Protein 6ODD (pdb70)

Sequence (159 aa):
PPLTLEGIQDRVLYVLKLYDKIDPEKLSVNSHFMKDLGLDSLDQVEIIMAMEDEFGFEIPDIDAEKLMCPQEIVDYIADKKDVYESRAQVLSLYRAMLRESKRFSAYNYRTYAVRRIRDAFRENKNVKDPVEIQTLVNKAKRDLGVIRRQVHIGQLYST

Secondary structure (DSSP, 8-state):
----HHHHHHHHHHHHHT-TTS-GGG--TT--TTTTT---HHHHHHHHHHHHHHHTS---HHHHTT--SHHHHHHHHHHHTT---/-HHHHHHHHHHHHHHHTT-SSHHHHHHHHHHHHHHHHTTTT---HHHHHHHHHHHHHHHHHHHHHHHHHHHT--

B-factor: mean 66.63, std 23.91, range [40.57, 230.4]

Foldseek 3Di:
DDDALVNLLVLLVVLVVPVVQFDVVQADQFAFCPPGGPDDQVVLVVSVVSVCVSLVHDDDPVQSSVDGGNNSVSVVSCVVSVHDD/DVVLLVVLLVLQLVLLVLQPDPVSSVVSNVVSVCLSVVCVPPDPVVVVVVSSVVSVVVSVVSNVVSVVNVVVDD

Radius of gyration: 17.12 Å; Cα contacts (8 Å, |Δi|>4): 127; chains: 2; bounding box: 46×48×30 Å

Organism: Homo sapiens (NCBI:txid9606)

GO terms:
  GO:0044571 [2Fe-2S] cluster assembly (P, IDA)
  GO:0140978 mitochondrial large ribosomal subunit binding (F, IDA)
  GO:0005739 mitochondrion (C, EXP)
  GO:0005515 protein binding (F, IPI)
  GO:0005198 structural molecule activity (F, IDA)
  GO:0099128 mitochondrial [2Fe-2S] assembly complex (C, IDA)
  GO:1902775 mitochondrial large ribosomal subunit assembly (P, IDA)
  GO:0005739 mitochondrion (C, HTP)
  GO:0005743 mitochondrial inner membrane (C, TAS)
  GO:0005739 mitochondrion (C, IDA)
  GO:0005743 mitochondrial inner membrane (C, IDA)
  GO:0045271 respiratory chain complex I (C, IDA)
  GO:0009249 protein lipoylation (P, IMP)

Structure (mmCIF, N/CA/C/O backbone):
data_6ODD
#
_entry.id   6ODD
#
_cell.length_a   123.190
_cell.length_b   123.190
_cell.length_c   123.190
_cell.angle_alpha   90.000
_cell.angle_beta   90.000
_cell.angle_gamma   90.000
#
_symmetry.space_group_name_H-M   'I 21 3'
#
loop_
_entity.id
_entity.type
_entity.pdbx_description
1 polymer 'Acyl carrier protein, mitochondrial'
2 polymer 'LYR motif-containing protein 4'
3 non-polymer 'S-[2-({N-[(2R)-2-hydroxy-3,3-dimethyl-4-(phosphonooxy)butanoyl]-beta-alanyl}amino)ethyl] dodecanethioate'
4 non-polymer 'CALCIUM ION'
5 water water
#
loop_
_atom_site.group_PDB
_atom_site.id
_atom_site.type_symbol
_atom_site.label_atom_id
_atom_site.label_alt_id
_atom_site.label_comp_id
_atom_site.label_asym_id
_atom_site.label_entity_id
_atom_site.label_seq_id
_atom_site.pdbx_PDB_ins_code
_atom_site.Cartn_x
_atom_site.Cartn_y
_atom_site.Cartn_z
_atom_site.occupancy
_atom_site.B_iso_or_equiv
_atom_site.auth_seq_id
_atom_site.auth_comp_id
_atom_site.auth_asym_id
_atom_site.auth_atom_id
_atom_site.pdbx_PDB_model_num
ATOM 1 N N . PRO A 1 1 ? 19.717 79.609 21.765 1.00 85.02 5 PRO A N 1
ATOM 2 C CA . PRO A 1 1 ? 18.293 79.455 22.110 1.00 98.64 5 PRO A CA 1
ATOM 3 C C . PRO A 1 1 ? 17.971 78.071 22.661 1.00 93.77 5 PRO A C 1
ATOM 4 O O . PRO A 1 1 ? 18.444 77.084 22.102 1.00 70.93 5 PRO A O 1
ATOM 15 N N . PRO A 1 2 ? 17.180 78.000 23.735 1.00 78.55 6 PRO A N 1
ATOM 16 C CA . PRO A 1 2 ? 16.891 76.690 24.339 1.00 78.47 6 PRO A CA 1
ATOM 17 C C . PRO A 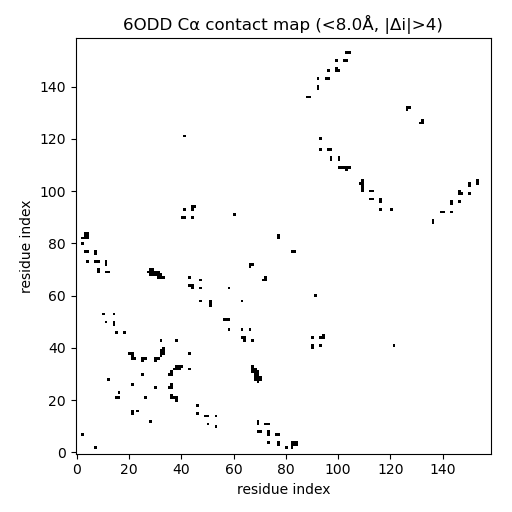1 2 ? 16.157 75.765 23.376 1.00 75.54 6 PRO A C 1
ATOM 18 O O . PRO A 1 2 ? 15.364 76.198 22.535 1.00 75.13 6 PRO A O 1
ATOM 29 N N . LEU A 1 3 ? 16.425 74.470 23.517 1.00 63.40 7 LEU A N 1
ATOM 30 C CA . LEU A 1 3 ? 15.874 73.484 22.602 1.00 63.15 7 LEU A CA 1
ATOM 31 C C . LEU A 1 3 ? 14.385 73.282 22.852 1.00 61.52 7 LEU A C 1
ATOM 32 O O . LEU A 1 3 ? 13.903 73.385 23.983 1.00 58.18 7 LEU A O 1
ATOM 48 N N . THR A 1 4 ? 13.661 73.001 21.770 1.00 63.64 8 THR A N 1
ATOM 49 C CA . THR A 1 4 ? 12.242 72.683 21.805 1.00 57.21 8 THR A CA 1
ATOM 50 C C . THR A 1 4 ? 12.010 71.408 21.005 1.00 67.96 8 THR A C 1
ATOM 51 O O . THR A 1 4 ? 12.862 70.982 20.218 1.00 63.17 8 THR A O 1
ATOM 62 N N . LEU A 1 5 ? 10.839 70.799 21.210 1.00 59.45 9 LEU A N 1
ATOM 63 C CA . LEU A 1 5 ? 10.516 69.584 20.469 1.00 63.77 9 LEU A CA 1
ATOM 64 C C . LEU A 1 5 ? 10.433 69.875 18.979 1.00 68.72 9 LEU A C 1
ATOM 65 O O . LEU A 1 5 ? 10.854 69.054 18.151 1.00 57.09 9 LEU A O 1
ATOM 81 N N . GLU A 1 6 ? 9.902 71.050 18.624 1.00 59.93 10 GLU A N 1
ATOM 82 C CA . GLU A 1 6 ? 9.803 71.448 17.225 1.00 83.18 10 GLU A CA 1
ATOM 83 C C . GLU A 1 6 ? 11.187 71.604 16.611 1.00 53.48 10 GLU A C 1
ATOM 84 O O . GLU A 1 6 ? 11.444 71.141 15.495 1.00 58.93 10 GLU A O 1
ATOM 96 N N . GLY A 1 7 ? 12.092 72.273 17.323 1.00 56.39 11 GLY A N 1
ATOM 97 C CA . GLY A 1 7 ? 13.443 72.431 16.810 1.00 54.75 11 GLY A CA 1
ATOM 98 C C . GLY A 1 7 ? 14.195 71.115 16.704 1.00 60.52 11 GLY A C 1
ATOM 99 O O . GLY A 1 7 ? 14.970 70.906 15.764 1.00 53.39 11 GLY A O 1
ATOM 103 N N . ILE A 1 8 ? 13.979 70.212 17.661 1.00 61.33 12 ILE A N 1
ATOM 104 C CA . ILE A 1 8 ? 14.652 68.918 17.625 1.00 51.89 12 ILE A CA 1
ATOM 105 C C . ILE A 1 8 ? 14.225 68.137 16.389 1.00 55.27 12 ILE A C 1
ATOM 106 O O . ILE A 1 8 ? 15.058 67.580 15.662 1.00 51.75 12 ILE A O 1
ATOM 122 N N . GLN A 1 9 ? 12.913 68.066 16.144 1.00 51.98 13 GLN A N 1
ATOM 123 C CA . GLN A 1 9 ? 12.415 67.292 15.013 1.00 62.86 13 GLN A CA 1
ATOM 124 C C . GLN A 1 9 ? 12.882 67.891 13.694 1.00 65.89 13 GLN A C 1
ATOM 125 O O . GLN A 1 9 ? 13.262 67.159 12.774 1.00 49.53 13 GLN A O 1
ATOM 139 N N . ASP A 1 10 ? 12.864 69.222 13.585 1.00 52.33 14 ASP A N 1
ATOM 140 C CA . ASP A 1 10 ? 13.315 69.872 12.361 1.00 62.40 14 ASP A CA 1
ATOM 141 C C . ASP A 1 10 ? 14.780 69.559 12.078 1.00 54.75 14 ASP A C 1
ATOM 142 O O . ASP A 1 10 ? 15.156 69.292 10.933 1.00 48.17 14 ASP A O 1
ATOM 151 N N . ARG A 1 11 ? 15.623 69.569 13.110 1.00 50.41 15 ARG A N 1
ATOM 152 C CA . ARG A 1 11 ? 17.047 69.324 12.919 1.00 55.32 15 ARG A CA 1
ATOM 153 C C . ARG A 1 11 ? 17.346 67.849 12.680 1.00 49.91 15 ARG A C 1
ATOM 154 O O . ARG A 1 11 ? 18.234 67.523 11.886 1.00 47.20 15 ARG A O 1
ATOM 175 N N . VAL A 1 12 ? 16.618 66.945 13.335 1.00 45.69 16 VAL A N 1
ATOM 176 C CA . VAL A 1 12 ? 16.775 65.521 13.045 1.00 44.58 16 VAL A CA 1
ATOM 177 C C . VAL A 1 12 ? 16.476 65.245 11.574 1.00 45.70 16 VAL A C 1
ATOM 178 O O . VAL A 1 12 ? 17.252 64.577 10.879 1.00 47.58 16 VAL A O 1
ATOM 191 N N . LEU A 1 13 ? 15.339 65.748 11.078 1.00 49.51 17 LEU A N 1
ATOM 192 C CA . LEU A 1 13 ? 14.970 65.508 9.684 1.00 55.39 17 LEU A CA 1
ATOM 193 C C . LEU A 1 13 ? 15.952 66.180 8.731 1.00 49.12 17 LEU A C 1
ATOM 194 O O . LEU A 1 13 ? 16.257 65.641 7.658 1.00 47.49 17 LEU A O 1
ATOM 210 N N . TYR A 1 14 ? 16.459 67.359 9.106 1.00 44.32 18 TYR A N 1
ATOM 211 C CA . TYR A 1 14 ? 17.461 68.039 8.290 1.00 51.03 18 TYR A CA 1
ATOM 212 C C . TYR A 1 14 ? 18.694 67.166 8.097 1.00 43.61 18 TYR A C 1
ATOM 213 O O . TYR A 1 14 ? 19.206 67.031 6.978 1.00 47.60 18 TYR A O 1
ATOM 231 N N . VAL A 1 15 ? 19.193 66.573 9.187 1.00 47.77 19 VAL A N 1
ATOM 232 C CA . VAL A 1 15 ? 20.358 65.695 9.106 1.00 51.94 19 VAL A CA 1
ATOM 233 C C . VAL A 1 15 ? 20.085 64.544 8.151 1.00 46.95 19 VAL A C 1
ATOM 234 O O . VAL A 1 15 ? 20.947 64.164 7.348 1.00 43.12 19 VAL A O 1
ATOM 247 N N . LEU A 1 16 ? 18.882 63.968 8.222 1.00 47.55 20 LEU A N 1
ATOM 248 C CA . LEU A 1 16 ? 18.532 62.858 7.341 1.00 44.28 20 LEU A CA 1
ATOM 249 C C . LEU A 1 16 ? 18.358 63.299 5.891 1.00 47.85 20 LEU A C 1
ATOM 250 O O . LEU A 1 16 ? 18.641 62.521 4.976 1.00 46.43 20 LEU A O 1
ATOM 266 N N . LYS A 1 17 ? 17.898 64.531 5.653 1.00 49.67 21 LYS A N 1
ATOM 267 C CA . LYS A 1 17 ? 17.791 65.019 4.283 1.00 50.93 21 LYS A CA 1
ATOM 268 C C . LYS A 1 17 ? 19.157 65.279 3.666 1.00 48.20 21 LYS A C 1
ATOM 269 O O . LYS A 1 17 ? 19.254 65.417 2.446 1.00 47.40 21 LYS A O 1
ATOM 288 N N . LEU A 1 18 ? 20.203 65.371 4.478 1.00 47.72 22 LEU A N 1
ATOM 289 C CA . LEU A 1 18 ? 21.569 65.465 3.984 1.00 55.69 22 LEU A CA 1
ATOM 290 C C . LEU A 1 18 ? 22.260 64.109 3.866 1.00 45.89 22 LEU A C 1
ATOM 291 O O . LEU A 1 18 ? 23.366 64.045 3.322 1.00 49.17 22 LEU A O 1
ATOM 307 N N . TYR A 1 19 ? 21.650 63.034 4.362 1.00 43.45 23 TYR A N 1
ATOM 308 C CA . TYR A 1 19 ? 22.190 61.690 4.176 1.00 50.87 23 TYR A CA 1
ATOM 309 C C . TYR A 1 19 ? 21.791 61.202 2.788 1.00 53.49 23 TYR A C 1
ATOM 310 O O . TYR A 1 19 ? 20.612 60.922 2.534 1.00 53.64 23 TYR A O 1
ATOM 328 N N . ASP A 1 20 ? 22.769 61.101 1.882 1.00 48.33 24 ASP A N 1
ATOM 329 C CA . ASP A 1 20 ? 22.451 60.975 0.464 1.00 54.77 24 ASP A CA 1
ATOM 330 C C . ASP A 1 20 ? 21.871 59.617 0.084 1.00 48.39 24 ASP A C 1
ATOM 331 O O . ASP A 1 20 ? 21.341 59.486 -1.021 1.00 53.96 24 ASP A O 1
ATOM 340 N N . LYS A 1 21 ? 21.913 58.625 0.966 1.00 47.01 25 LYS A N 1
ATOM 341 C CA . LYS A 1 21 ? 21.359 57.321 0.628 1.00 54.00 25 LYS A CA 1
ATOM 342 C C . LYS A 1 21 ? 19.843 57.240 0.793 1.00 53.03 25 LYS A C 1
ATOM 343 O O . LYS A 1 21 ? 19.239 56.266 0.329 1.00 52.95 25 LYS A O 1
ATOM 362 N N . ILE A 1 22 ? 19.214 58.217 1.432 1.00 54.94 26 ILE A N 1
ATOM 363 C CA . ILE A 1 22 ? 17.780 58.173 1.696 1.00 65.19 26 ILE A CA 1
ATOM 364 C C . ILE A 1 22 ? 17.033 58.776 0.514 1.00 64.32 26 ILE A C 1
ATOM 365 O O . ILE A 1 22 ? 17.393 59.853 0.025 1.00 53.52 26 ILE A O 1
ATOM 381 N N . ASP A 1 23 ? 15.996 58.079 0.053 1.00 58.21 27 ASP A N 1
ATOM 382 C CA . ASP A 1 23 ? 15.091 58.619 -0.962 1.00 65.73 27 ASP A CA 1
ATOM 383 C C . ASP A 1 23 ? 14.290 59.759 -0.352 1.00 64.71 27 ASP A C 1
ATOM 384 O O . ASP A 1 23 ? 13.508 59.524 0.583 1.00 57.94 27 ASP A O 1
ATOM 393 N N . PRO A 1 24 ? 14.438 60.994 -0.837 1.00 73.80 28 PRO A N 1
ATOM 394 C CA . PRO A 1 24 ? 13.752 62.116 -0.168 1.00 94.96 28 PRO A CA 1
ATOM 395 C C . PRO A 1 24 ? 12.252 61.936 -0.025 1.00 88.40 28 PRO A C 1
ATOM 396 O O . PRO A 1 24 ? 11.667 62.383 0.970 1.00 73.35 28 PRO A O 1
ATOM 407 N N . GLU A 1 25 ? 11.611 61.306 -0.999 1.00 80.24 29 GLU A N 1
ATOM 408 C CA . GLU A 1 25 ? 10.159 61.219 -1.005 1.00 75.28 29 GLU A CA 1
ATOM 409 C C . GLU A 1 25 ? 9.603 60.088 -0.149 1.00 76.30 29 GLU A C 1
ATOM 410 O O . GLU A 1 25 ? 8.387 59.987 -0.027 1.00 127.73 29 GLU A O 1
ATOM 422 N N . LYS A 1 26 ? 10.428 59.246 0.463 1.00 67.00 30 LYS A N 1
ATOM 423 C CA . LYS A 1 26 ? 9.913 58.283 1.424 1.00 67.23 30 LYS A CA 1
ATOM 424 C C . LYS A 1 26 ? 10.157 58.731 2.855 1.00 72.27 30 LYS A C 1
ATOM 425 O O . LYS A 1 26 ? 9.704 58.033 3.775 1.00 65.99 30 LYS A O 1
ATOM 444 N N . LEU A 1 27 ? 11.039 59.724 3.063 1.00 72.01 31 LEU A N 1
ATOM 445 C CA . LEU A 1 27 ? 11.390 60.128 4.418 1.00 60.45 31 LEU A CA 1
ATOM 446 C C . LEU A 1 27 ? 10.201 60.793 5.111 1.00 62.83 31 LEU A C 1
ATOM 447 O O . LEU A 1 27 ? 9.675 61.803 4.633 1.00 63.28 31 LEU A O 1
ATOM 463 N N . SER A 1 28 ? 9.811 60.247 6.263 1.00 61.36 32 SER A N 1
ATOM 464 C CA . SER A 1 28 ? 8.846 60.866 7.163 1.00 57.28 32 SER A CA 1
ATOM 465 C C . SER A 1 28 ? 9.346 60.654 8.587 1.00 60.95 32 SER A C 1
ATOM 466 O O . SER A 1 28 ? 10.314 59.924 8.824 1.00 59.48 32 SER A O 1
ATOM 474 N N . VAL A 1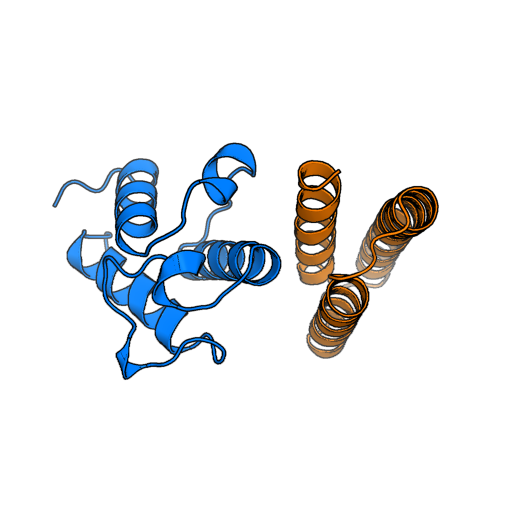 29 ? 8.678 61.299 9.546 1.00 75.32 33 VAL A N 1
ATOM 475 C CA . VAL A 1 29 ? 9.127 61.219 10.930 1.00 68.65 33 VAL A CA 1
ATOM 476 C C . VAL A 1 29 ? 9.007 59.803 11.479 1.00 59.78 33 VAL A C 1
ATOM 477 O O . VAL A 1 29 ? 9.679 59.466 12.463 1.00 60.05 33 VAL A O 1
ATOM 490 N N . ASN A 1 30 ? 8.186 58.951 10.861 1.00 67.78 34 ASN A N 1
ATOM 491 C CA . ASN A 1 30 ? 8.037 57.569 11.302 1.00 69.62 34 ASN A CA 1
ATOM 492 C C . ASN A 1 30 ? 8.593 56.567 10.295 1.00 64.72 34 ASN A C 1
ATOM 493 O O . ASN A 1 30 ? 8.229 55.388 10.337 1.00 62.03 34 ASN A O 1
ATOM 504 N N . SER A 1 31 ? 9.455 57.010 9.382 1.00 68.36 35 SER A N 1
ATOM 505 C CA . SER A 1 31 ? 10.071 56.102 8.420 1.00 58.66 35 SER A CA 1
ATOM 506 C C . SER A 1 31 ? 11.082 55.213 9.132 1.00 51.70 35 SER A C 1
ATOM 507 O O . SER A 1 31 ? 12.037 55.716 9.728 1.00 54.61 35 SER A O 1
ATOM 515 N N . HIS A 1 32 ? 10.876 53.897 9.076 1.00 51.56 36 HIS A N 1
ATOM 516 C CA . HIS A 1 32 ? 11.847 52.963 9.633 1.00 54.09 36 HIS A CA 1
ATOM 517 C C . HIS A 1 32 ? 13.068 52.884 8.724 1.00 57.64 36 HIS A C 1
ATOM 518 O O . HIS A 1 32 ? 12.941 52.670 7.517 1.00 53.32 36 HIS A O 1
ATOM 532 N N . PHE A 1 33 ? 14.258 53.047 9.307 1.00 53.14 37 PHE A N 1
ATOM 533 C CA . PHE A 1 33 ? 15.466 53.168 8.496 1.00 54.91 37 PHE A CA 1
ATOM 534 C C . PHE A 1 33 ? 15.660 51.948 7.600 1.00 55.09 37 PHE A C 1
ATOM 535 O O . PHE A 1 33 ? 16.114 52.071 6.457 1.00 51.15 37 PHE A O 1
ATOM 552 N N . MET A 1 34 ? 15.317 50.792 8.117 1.00 51.70 38 MET A N 1
ATOM 553 C CA . MET A 1 34 ? 15.498 49.533 7.376 1.00 62.48 38 MET A CA 1
ATOM 554 C C . MET A 1 34 ? 14.262 49.127 6.582 1.00 73.11 38 MET A C 1
ATOM 555 O O . MET A 1 34 ? 14.354 48.929 5.410 1.00 65.38 38 MET A O 1
ATOM 569 N N . LYS A 1 35 ? 13.135 49.027 7.241 1.00 61.33 39 LYS A N 1
ATOM 570 C CA . LYS A 1 35 ? 11.938 48.502 6.599 1.00 62.59 39 LYS A CA 1
ATOM 571 C C . LYS A 1 35 ? 11.368 49.476 5.575 1.00 64.30 39 LYS A C 1
ATOM 572 O O . LYS A 1 35 ? 10.756 49.048 4.587 1.00 91.50 39 LYS A O 1
ATOM 591 N N . ASP A 1 36 ? 11.562 50.776 5.779 1.00 64.14 40 ASP A N 1
ATOM 592 C CA . ASP A 1 36 ? 10.964 51.790 4.915 1.00 66.46 40 ASP A CA 1
ATOM 593 C C . ASP A 1 36 ? 11.962 52.502 4.017 1.00 59.71 40 ASP A C 1
ATOM 594 O O . ASP A 1 36 ? 11.632 52.826 2.876 1.00 60.63 40 ASP A O 1
ATOM 603 N N . LEU A 1 37 ? 13.175 52.763 4.492 1.00 54.88 41 LEU A N 1
ATOM 604 C CA . LEU A 1 37 ? 14.132 53.562 3.739 1.00 50.41 41 LEU A CA 1
ATOM 605 C C . LEU A 1 37 ? 15.238 52.739 3.090 1.00 56.42 41 LEU A C 1
ATOM 606 O O . LEU A 1 37 ? 16.126 53.316 2.452 1.00 53.97 41 LEU A O 1
ATOM 622 N N . GLY A 1 38 ? 15.224 51.420 3.248 1.00 53.67 42 GLY A N 1
ATOM 623 C CA . GLY A 1 38 ? 16.202 50.582 2.573 1.00 59.04 42 GLY A CA 1
ATOM 624 C C . GLY A 1 38 ? 17.635 50.785 3.015 1.00 59.71 42 GLY A C 1
ATOM 625 O O . GLY A 1 38 ? 18.560 50.561 2.225 1.00 50.90 42 GLY A O 1
ATOM 629 N N . LEU A 1 39 ? 17.847 51.202 4.255 1.00 51.45 43 LEU A N 1
ATOM 630 C CA . LEU A 1 39 ? 19.184 51.331 4.813 1.00 50.49 43 LEU A CA 1
ATOM 631 C C . LEU A 1 39 ? 19.555 50.039 5.528 1.00 49.77 43 LEU A C 1
ATOM 632 O O . LEU A 1 39 ? 18.718 49.160 5.727 1.00 55.40 43 LEU A O 1
ATOM 648 N N . ASP A 1 40 ? 20.829 49.908 5.890 1.00 52.39 44 ASP A N 1
ATOM 649 C CA . ASP A 1 40 ? 21.278 48.787 6.718 1.00 55.73 44 ASP A CA 1
ATOM 650 C C . ASP A 1 40 ? 21.905 49.330 8.002 1.00 52.65 44 ASP A C 1
ATOM 651 O O . ASP A 1 40 ? 21.874 50.534 8.268 1.00 46.73 44 ASP A O 1
ATOM 660 N N . SER A 1 41 ? 22.451 48.423 8.820 1.00 52.46 45 SER A N 1
ATOM 661 C CA . SER A 1 41 ? 22.911 48.788 10.155 1.00 61.81 45 SER A CA 1
ATOM 662 C C . SER A 1 41 ? 24.256 49.497 10.123 1.00 55.12 45 SER A C 1
ATOM 663 O O . SER A 1 41 ? 24.609 50.161 11.099 1.00 47.61 45 SER A O 1
ATOM 670 N N . LEU A 1 42 ? 25.020 49.369 9.034 1.00 46.45 46 LEU A N 1
ATOM 671 C CA . LEU A 1 42 ? 26.185 50.229 8.854 1.00 48.99 46 LEU A CA 1
ATOM 672 C C . LEU A 1 42 ? 25.748 51.673 8.629 1.00 46.65 46 LEU A C 1
ATOM 673 O O . LEU A 1 42 ? 26.298 52.603 9.229 1.00 44.05 46 LEU A O 1
ATOM 689 N N . ASP A 1 43 ? 24.746 51.880 7.773 1.00 46.03 47 ASP A N 1
ATOM 690 C CA . ASP A 1 43 ? 24.177 53.215 7.612 1.00 44.23 47 ASP A CA 1
ATOM 691 C C . ASP A 1 43 ? 23.667 53.760 8.943 1.00 47.63 47 ASP A C 1
ATOM 692 O O . ASP A 1 43 ? 23.900 54.927 9.277 1.00 44.12 47 ASP A O 1
ATOM 701 N N . GLN A 1 44 ? 22.958 52.930 9.713 1.00 46.18 48 GLN A N 1
ATOM 702 C CA . GLN A 1 44 ? 22.358 53.396 10.961 1.00 44.95 48 GLN A CA 1
ATOM 703 C C . GLN A 1 44 ? 23.418 53.896 11.938 1.00 50.50 48 GLN A C 1
ATOM 704 O O . GLN A 1 44 ? 23.216 54.909 12.618 1.00 46.66 48 GLN A O 1
ATOM 718 N N . VAL A 1 45 ? 24.555 53.204 12.032 1.00 45.21 49 VAL A N 1
ATOM 719 C CA . VAL A 1 45 ? 25.634 53.690 12.891 1.00 43.26 49 VAL A CA 1
ATOM 720 C C . VAL A 1 45 ? 26.034 55.102 12.475 1.00 44.14 49 VAL A C 1
ATOM 721 O O . VAL A 1 45 ? 26.167 56.004 13.310 1.00 41.84 49 VAL A O 1
ATOM 734 N N . GLU A 1 46 ? 26.188 55.322 11.168 1.00 43.39 50 GLU A N 1
ATOM 735 C CA . GLU A 1 46 ? 26.611 56.631 10.677 1.00 51.59 50 GLU A CA 1
ATOM 736 C C . GLU A 1 46 ? 25.555 57.695 10.946 1.00 50.30 50 GLU A C 1
ATOM 737 O O . GLU A 1 46 ? 25.886 58.845 11.262 1.00 46.66 50 GLU A O 1
ATOM 749 N N . ILE A 1 47 ? 24.277 57.337 10.810 1.00 43.07 51 ILE A N 1
ATOM 750 C CA . ILE A 1 47 ? 23.214 58.314 11.012 1.00 41.88 51 ILE A CA 1
ATOM 751 C C . ILE A 1 47 ? 23.216 58.821 12.449 1.00 43.52 51 ILE A C 1
ATOM 752 O O . ILE A 1 47 ? 23.082 60.026 12.692 1.00 47.20 51 ILE A O 1
ATOM 768 N N . ILE A 1 48 ? 23.344 57.915 13.424 1.00 42.61 52 ILE A N 1
ATOM 769 C CA . ILE A 1 48 ? 23.331 58.335 14.824 1.00 44.42 52 ILE A CA 1
ATOM 770 C C . ILE A 1 48 ? 24.577 59.158 15.149 1.00 44.46 52 ILE A C 1
ATOM 771 O O . ILE A 1 48 ? 24.510 60.112 15.931 1.00 42.91 52 ILE A O 1
ATOM 787 N N . MET A 1 49 ? 25.732 58.813 14.563 1.00 43.79 53 MET A N 1
ATOM 788 C CA . MET A 1 49 ? 26.918 59.653 14.733 1.00 45.69 53 MET A CA 1
ATOM 789 C C . MET A 1 49 ? 26.671 61.062 14.199 1.00 44.22 53 MET A C 1
ATOM 790 O O . MET A 1 49 ? 27.125 62.046 14.795 1.00 46.70 53 MET A O 1
ATOM 804 N N . ALA A 1 50 ? 25.946 61.181 13.082 1.00 44.47 54 ALA A N 1
ATOM 805 C CA . ALA A 1 50 ? 25.588 62.497 12.564 1.00 46.11 54 ALA A CA 1
ATOM 806 C C . ALA A 1 50 ? 24.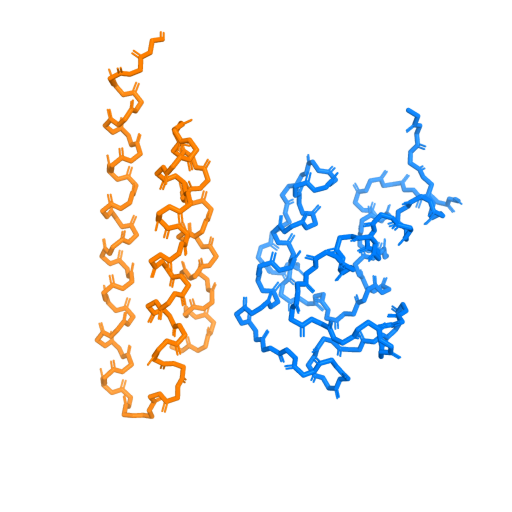662 63.246 13.514 1.00 51.88 54 ALA A C 1
ATOM 807 O O . ALA A 1 50 ? 24.758 64.473 13.617 1.00 49.06 54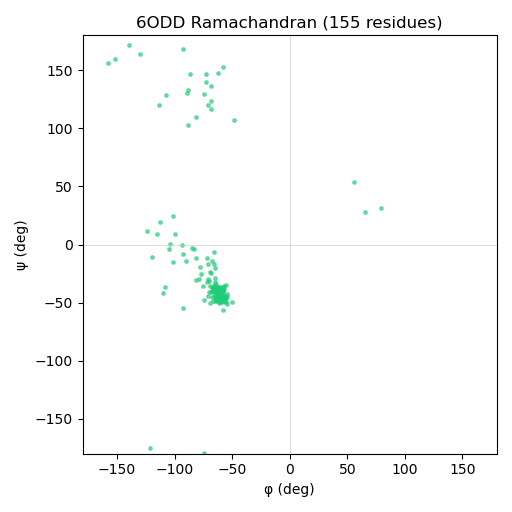 ALA A O 1
ATOM 814 N N . MET A 1 51 ? 23.766 62.540 14.210 1.00 47.26 55 MET A N 1
ATOM 815 C CA . MET A 1 51 ? 22.933 63.192 15.212 1.00 45.56 55 MET A CA 1
ATOM 816 C C . MET A 1 51 ? 23.770 63.685 16.382 1.00 52.53 55 MET A C 1
ATOM 817 O O . MET A 1 51 ? 23.488 64.750 16.939 1.00 45.48 55 MET A O 1
ATOM 831 N N . GLU A 1 52 ? 24.790 62.918 16.785 1.00 48.66 56 GLU A N 1
ATOM 832 C CA . GLU A 1 52 ? 25.687 63.380 17.839 1.00 52.74 56 GLU A CA 1
ATOM 833 C C . GLU A 1 52 ? 26.349 64.694 17.446 1.00 51.37 56 GLU A C 1
ATOM 834 O O . GLU A 1 52 ? 26.464 65.612 18.267 1.00 52.24 56 GLU A O 1
ATOM 846 N N . ASP A 1 53 ? 26.806 64.794 16.192 1.00 47.09 57 ASP A N 1
ATOM 847 C CA . ASP A 1 53 ? 27.426 66.027 15.716 1.00 56.61 57 ASP A CA 1
ATOM 848 C C . ASP A 1 53 ? 26.439 67.185 15.751 1.00 46.16 57 ASP A C 1
ATOM 849 O O . ASP A 1 53 ? 26.791 68.300 16.150 1.00 47.60 57 ASP A O 1
ATOM 858 N N . GLU A 1 54 ? 25.194 66.939 15.336 1.00 49.85 58 GLU A N 1
ATOM 859 C CA . GLU A 1 54 ? 24.223 68.023 15.243 1.00 49.90 58 GLU A CA 1
ATOM 860 C C . GLU A 1 54 ? 23.866 68.563 16.621 1.00 50.80 58 GLU A C 1
ATOM 861 O O . GLU A 1 54 ? 23.736 69.777 16.799 1.00 49.59 58 GLU A O 1
ATOM 873 N N . PHE A 1 55 ? 23.724 67.686 17.612 1.00 52.84 59 PHE A N 1
ATOM 874 C CA . PHE A 1 55 ? 23.224 68.088 18.921 1.00 58.20 59 PHE A CA 1
ATOM 875 C C . PHE A 1 55 ? 24.304 68.161 19.988 1.00 59.77 59 PHE A C 1
ATOM 876 O O . PHE A 1 55 ? 24.010 68.570 21.115 1.00 55.91 59 PHE A O 1
ATOM 893 N N . GLY A 1 56 ? 25.538 67.791 19.660 1.00 54.90 60 GLY A N 1
ATOM 894 C CA . GLY A 1 56 ? 26.661 68.088 20.523 1.00 60.06 60 GLY A CA 1
ATOM 895 C C . GLY A 1 56 ? 26.849 67.193 21.724 1.00 55.14 60 GLY A C 1
ATOM 896 O O . GLY A 1 56 ? 27.354 67.656 22.749 1.00 58.76 60 GLY A O 1
ATOM 900 N N . PHE A 1 57 ? 26.478 65.920 21.634 1.00 50.15 61 PHE A N 1
ATOM 901 C CA . PHE A 1 57 ? 26.740 64.996 22.730 1.00 59.43 61 PHE A CA 1
ATOM 902 C C . PHE A 1 57 ? 26.733 63.568 22.204 1.00 54.89 61 PHE A C 1
ATOM 903 O O . PHE A 1 57 ? 26.140 63.264 21.165 1.00 49.57 61 PHE A O 1
ATOM 920 N N . GLU A 1 58 ? 27.417 62.701 22.938 1.00 58.58 62 GLU A N 1
ATOM 921 C CA . GLU A 1 58 ? 27.599 61.310 22.554 1.00 81.95 62 GLU A CA 1
ATOM 922 C C . GLU A 1 58 ? 26.436 60.460 23.047 1.00 66.06 62 GLU A C 1
ATOM 923 O O . GLU A 1 58 ? 25.857 60.711 24.107 1.00 59.10 62 GLU A O 1
ATOM 935 N N . ILE A 1 59 ? 26.102 59.442 22.266 1.00 55.19 63 ILE A N 1
ATOM 936 C CA . ILE A 1 59 ? 25.011 58.523 22.572 1.00 56.95 63 ILE A CA 1
ATOM 937 C C . ILE A 1 59 ? 25.609 57.152 22.834 1.00 57.86 63 ILE A C 1
ATOM 938 O O . ILE A 1 59 ? 26.276 56.595 21.945 1.00 56.77 63 ILE A O 1
ATOM 954 N N . PRO A 1 60 ? 25.422 56.558 24.019 1.00 61.27 64 PRO A N 1
ATOM 955 C CA . PRO A 1 60 ? 26.017 55.243 24.288 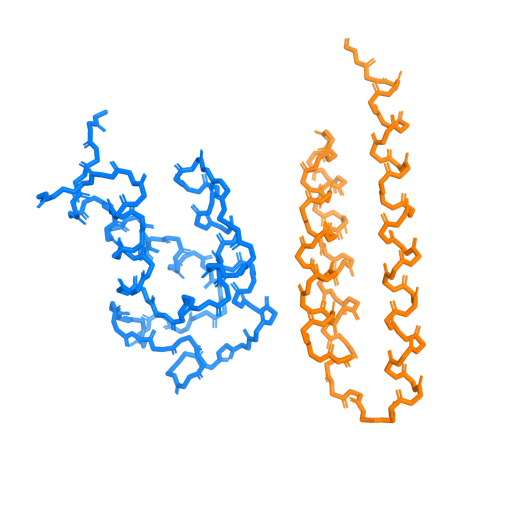1.00 68.09 64 PRO A CA 1
ATOM 956 C C . PRO A 1 60 ? 25.557 54.212 23.270 1.00 58.09 64 PRO A C 1
ATOM 957 O O . PRO A 1 60 ? 24.463 54.311 22.709 1.00 53.95 64 PRO A O 1
ATOM 968 N N . ASP A 1 61 ? 26.413 53.210 23.050 1.00 58.20 65 ASP A N 1
ATOM 969 C CA . ASP A 1 61 ? 26.141 52.188 22.044 1.00 77.75 65 ASP A CA 1
ATOM 970 C C . ASP A 1 61 ? 24.794 51.522 22.286 1.00 61.00 65 ASP A C 1
ATOM 971 O O . ASP A 1 61 ? 24.003 51.340 21.355 1.00 55.46 65 ASP A O 1
ATOM 980 N N . ILE A 1 62 ? 24.519 51.142 23.534 1.00 61.24 66 ILE A N 1
ATOM 981 C CA . ILE A 1 62 ? 23.285 50.425 23.837 1.00 68.30 66 ILE A CA 1
ATOM 982 C C . ILE A 1 62 ? 22.076 51.271 23.469 1.00 60.28 66 ILE A C 1
ATOM 983 O O . ILE A 1 62 ? 21.068 50.747 22.985 1.00 57.55 66 ILE A O 1
ATOM 999 N N . ASP A 1 63 ? 22.158 52.591 23.670 1.00 54.00 67 ASP A N 1
ATOM 1000 C CA . ASP A 1 63 ? 21.057 53.471 23.281 1.00 59.24 67 ASP A CA 1
ATOM 1001 C C . ASP A 1 63 ? 21.006 53.657 21.766 1.00 57.02 67 ASP A C 1
ATOM 1002 O O . ASP A 1 63 ? 19.936 53.562 21.149 1.00 51.63 67 ASP A O 1
ATOM 1011 N N . ALA A 1 64 ? 22.156 53.942 21.151 1.00 52.42 68 ALA A N 1
ATOM 1012 C CA . ALA A 1 64 ? 22.188 54.281 19.731 1.00 51.86 68 ALA A CA 1
ATOM 1013 C C . ALA A 1 64 ? 21.622 53.160 18.867 1.00 48.69 68 ALA A C 1
ATOM 1014 O O . ALA A 1 64 ? 20.945 53.421 17.868 1.00 51.16 68 ALA A O 1
ATOM 1021 N N . GLU A 1 65 ? 21.909 51.908 19.215 1.00 53.45 69 GLU A N 1
ATOM 1022 C CA . GLU A 1 65 ? 21.496 50.785 18.384 1.00 61.44 69 GLU A CA 1
ATOM 1023 C C . GLU A 1 65 ? 19.985 50.595 18.342 1.00 54.26 69 GLU A C 1
ATOM 1024 O O . GLU A 1 65 ? 19.498 49.878 17.460 1.00 65.05 69 GLU A O 1
ATOM 1036 N N . LYS A 1 66 ? 19.235 51.232 19.240 1.00 57.26 70 LYS A N 1
ATOM 1037 C CA . LYS A 1 66 ? 17.785 51.076 19.268 1.00 57.31 70 LYS A CA 1
ATOM 1038 C C . LYS A 1 66 ? 17.039 52.092 18.406 1.00 52.99 70 LYS A C 1
ATOM 1039 O O . LYS A 1 66 ? 15.846 51.895 18.125 1.00 57.68 70 LYS A O 1
ATOM 1058 N N . LEU A 1 67 ? 17.705 53.157 17.965 1.00 48.56 71 LEU A N 1
ATOM 1059 C CA . LEU A 1 67 ? 17.027 54.276 17.302 1.00 48.72 71 LEU A CA 1
ATOM 1060 C C . LEU A 1 67 ? 16.941 53.998 15.805 1.00 50.38 71 LEU A C 1
ATOM 1061 O O . LEU A 1 67 ? 17.919 54.157 15.075 1.00 53.75 71 LEU A O 1
ATOM 1077 N N . MET A 1 68 ? 15.760 53.600 15.336 1.00 50.93 72 MET A N 1
ATOM 1078 C CA . MET A 1 68 ? 15.594 53.139 13.962 1.00 55.13 72 MET A CA 1
ATOM 1079 C C . MET A 1 68 ? 14.524 53.906 13.189 1.00 53.94 72 MET A C 1
ATOM 1080 O O . MET A 1 68 ? 14.149 53.488 12.087 1.00 55.53 72 MET A O 1
ATOM 1094 N N . CYS A 1 69 ? 14.037 55.019 13.717 1.00 47.47 73 CYS A N 1
ATOM 1095 C CA . CYS A 1 69 ? 13.208 55.928 12.941 1.00 48.91 73 CYS A CA 1
ATOM 1096 C C . CYS A 1 69 ? 13.402 57.324 13.505 1.00 49.16 73 CYS A C 1
ATOM 1097 O O . CYS A 1 69 ? 13.883 57.480 14.632 1.00 50.99 73 CYS A O 1
ATOM 1105 N N . PRO A 1 70 ? 13.082 58.362 12.726 1.00 51.06 74 PRO A N 1
ATOM 1106 C CA . PRO A 1 70 ? 13.307 59.734 13.223 1.00 57.40 74 PRO A CA 1
ATOM 1107 C C . PRO A 1 70 ? 12.583 60.051 14.524 1.00 52.79 74 PRO A C 1
ATOM 1108 O O . PRO A 1 70 ? 13.149 60.736 15.386 1.00 53.00 74 PRO A O 1
ATOM 1119 N N . GLN A 1 71 ? 11.339 59.589 14.689 1.00 51.98 75 GLN A N 1
ATOM 1120 C CA . GLN A 1 71 ? 10.592 59.903 15.905 1.00 56.12 75 GLN A CA 1
ATOM 1121 C C . GLN A 1 71 ? 11.287 59.347 17.144 1.00 53.77 75 GLN A C 1
ATOM 1122 O O . GLN A 1 71 ? 11.299 59.993 18.199 1.00 53.74 75 GLN A O 1
ATOM 1136 N N . GLU A 1 72 ? 11.854 58.141 17.041 1.00 51.68 76 GLU A N 1
ATOM 1137 C CA . GLU A 1 72 ? 12.594 57.575 18.165 1.00 48.33 76 GLU A CA 1
ATOM 1138 C C . GLU A 1 72 ? 13.807 58.429 18.504 1.00 55.84 76 GLU A C 1
ATOM 1139 O O . GLU A 1 72 ? 14.135 58.615 19.680 1.00 49.07 76 GLU A O 1
ATOM 1151 N N . ILE A 1 73 ? 14.484 58.962 17.485 1.00 49.22 77 ILE A N 1
ATOM 1152 C CA . ILE A 1 73 ? 15.610 59.859 17.724 1.00 46.75 77 ILE A CA 1
ATOM 1153 C C . ILE A 1 73 ? 15.131 61.124 18.424 1.00 46.88 77 ILE A C 1
ATOM 1154 O O . ILE A 1 73 ? 15.713 61.563 19.422 1.00 52.26 77 ILE A O 1
ATOM 1170 N N . VAL A 1 74 ? 14.052 61.722 17.913 1.00 50.82 78 VAL A N 1
ATOM 1171 C CA . VAL A 1 74 ? 13.514 62.940 18.516 1.00 58.37 78 VAL A CA 1
ATOM 1172 C C . VAL A 1 74 ? 13.185 62.703 19.985 1.00 54.29 78 VAL A C 1
ATOM 1173 O O . VAL A 1 74 ? 13.570 63.491 20.857 1.00 50.70 78 VAL A O 1
ATOM 1186 N N . ASP A 1 75 ? 12.453 61.622 20.278 1.00 59.62 79 ASP A N 1
ATOM 1187 C CA . ASP A 1 75 ? 12.088 61.316 21.659 1.00 59.99 79 ASP A CA 1
ATOM 1188 C C . ASP A 1 75 ? 13.323 61.174 22.542 1.00 50.35 79 ASP A C 1
ATOM 1189 O O . ASP A 1 75 ? 13.330 61.621 23.698 1.00 52.90 79 ASP A O 1
ATOM 1198 N N . TYR A 1 76 ? 14.377 60.552 22.014 1.00 48.04 80 TYR A N 1
ATOM 1199 C CA . TYR A 1 76 ? 15.587 60.329 22.794 1.00 51.05 80 TYR A CA 1
ATOM 1200 C C . TYR A 1 76 ? 16.312 61.638 23.077 1.00 54.97 80 TYR A C 1
ATOM 1201 O O . TYR A 1 76 ? 16.676 61.920 24.225 1.00 57.23 80 TYR A O 1
ATOM 1219 N N . ILE A 1 77 ? 16.540 62.447 22.042 1.00 51.08 81 ILE A N 1
ATOM 1220 C CA . ILE A 1 77 ? 17.178 63.747 22.234 1.00 49.71 81 ILE A CA 1
ATOM 1221 C C . ILE A 1 77 ? 16.398 64.569 23.253 1.00 48.80 81 ILE A C 1
ATOM 1222 O O . ILE A 1 77 ? 16.971 65.152 24.183 1.00 48.07 81 ILE A O 1
ATOM 1238 N N . ALA A 1 78 ? 15.079 64.660 23.072 1.00 53.97 82 ALA A N 1
ATOM 1239 C CA . ALA A 1 78 ? 14.259 65.436 23.997 1.00 61.32 82 ALA A CA 1
ATOM 1240 C C . ALA A 1 78 ? 14.428 64.938 25.425 1.00 60.51 82 ALA A C 1
ATOM 1241 O O . ALA A 1 78 ? 14.560 65.738 26.361 1.00 54.68 82 ALA A O 1
ATOM 1248 N N . ASP A 1 79 ? 14.423 63.619 25.615 1.00 51.64 83 ASP A N 1
ATOM 1249 C CA . ASP A 1 79 ? 14.658 63.060 26.939 1.00 49.24 83 ASP A CA 1
ATOM 1250 C C . ASP A 1 79 ? 16.014 63.509 27.475 1.00 62.27 83 ASP A C 1
ATOM 1251 O O . ASP A 1 79 ? 16.103 64.135 28.534 1.00 52.37 83 ASP A O 1
ATOM 1260 N N . LYS A 1 80 ? 17.084 63.235 26.727 1.00 51.18 84 LYS A N 1
ATOM 1261 C CA . LYS A 1 80 ? 18.429 63.443 27.254 1.00 57.88 84 LYS A CA 1
ATOM 1262 C C . LYS A 1 80 ? 18.765 64.914 27.461 1.00 59.00 84 LYS A C 1
ATOM 1263 O O . LYS A 1 80 ? 19.625 65.228 28.291 1.00 57.61 84 LYS A O 1
ATOM 1282 N N . LYS A 1 81 ? 18.112 65.822 26.739 1.00 55.90 85 LYS A N 1
ATOM 1283 C CA . LYS A 1 81 ? 18.284 67.250 26.966 1.00 73.02 85 LYS A CA 1
ATOM 1284 C C . LYS A 1 81 ? 17.150 67.842 27.797 1.00 63.42 85 LYS A C 1
ATOM 1285 O O . LYS A 1 81 ? 17.074 69.068 27.944 1.00 56.66 85 LYS A O 1
ATOM 1304 N N . ASP A 1 82 ? 16.275 66.997 28.351 1.00 57.95 86 ASP A N 1
ATOM 1305 C CA . ASP A 1 82 ? 15.227 67.433 29.278 1.00 56.89 86 ASP A CA 1
ATOM 1306 C C . ASP A 1 82 ? 14.343 68.515 28.658 1.00 70.50 86 ASP A C 1
ATOM 1307 O O . ASP A 1 82 ? 14.136 69.591 29.227 1.00 60.15 86 ASP A O 1
ATOM 1316 N N . VAL A 1 83 ? 13.804 68.206 27.483 1.00 64.39 87 VAL A N 1
ATOM 1317 C CA . VAL A 1 83 ? 12.926 69.100 26.740 1.00 68.65 87 VAL A CA 1
ATOM 1318 C C . VAL A 1 83 ? 11.511 68.550 26.836 1.00 65.50 87 VAL A C 1
ATOM 1319 O O . VAL A 1 83 ? 11.274 67.373 26.533 1.00 60.34 87 VAL A O 1
ATOM 1332 N N . TYR A 1 84 ? 10.570 69.404 27.235 1.00 63.00 88 TYR A N 1
ATOM 1333 C CA . TYR A 1 84 ? 9.203 68.972 27.480 1.00 88.94 88 TYR A CA 1
ATOM 1334 C C . TYR A 1 84 ? 8.160 69.661 26.613 1.00 92.19 88 TYR A C 1
ATOM 1335 O O . TYR A 1 84 ? 7.008 69.213 26.601 1.00 83.18 88 TYR A O 1
ATOM 1353 N N . GLU A 1 85 ? 8.519 70.717 25.892 1.00 99.98 89 GLU A N 1
ATOM 1354 C CA . GLU A 1 85 ? 7.585 71.375 24.989 1.00 100.80 89 GLU A CA 1
ATOM 1355 C C . GLU A 1 85 ? 8.292 71.819 23.708 1.00 74.06 89 GLU A C 1
ATOM 1356 O O . GLU A 1 85 ? 7.648 72.070 22.688 1.00 79.88 89 GLU A O 1
ATOM 1369 N N . SER B 2 1 ? 30.452 38.103 15.347 1.00 79.00 18 SER B N 1
ATOM 1370 C CA . SER B 2 1 ? 29.010 38.258 15.430 1.00 73.94 18 SER B CA 1
ATOM 1371 C C . SER B 2 1 ? 28.614 39.685 15.040 1.00 71.53 18 SER B C 1
ATOM 1372 O O . SER B 2 1 ? 29.433 40.616 15.074 1.00 69.03 18 SER B O 1
ATOM 1379 N N . ARG B 2 2 ? 27.340 39.840 14.676 1.00 71.77 19 ARG B N 1
ATOM 1380 C CA . ARG B 2 2 ? 26.823 41.134 14.248 1.00 69.27 19 ARG B CA 1
ATOM 1381 C C . ARG B 2 2 ? 27.179 42.233 15.241 1.00 67.77 19 ARG B C 1
ATOM 1382 O O . ARG B 2 2 ? 27.680 43.293 14.855 1.00 62.54 19 ARG B O 1
ATOM 1403 N N . ALA B 2 3 ? 26.928 41.997 16.529 1.00 65.21 20 ALA B N 1
ATOM 1404 C CA . ALA B 2 3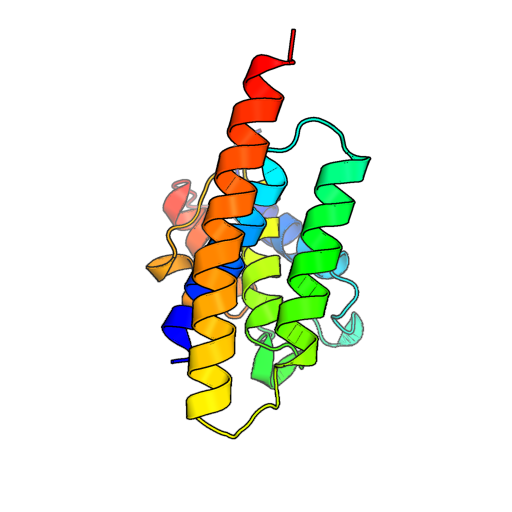 ? 27.169 43.037 17.525 1.00 63.99 20 ALA B CA 1
ATOM 1405 C C . ALA B 2 3 ? 28.634 43.454 17.551 1.00 70.78 20 ALA B C 1
ATOM 1406 O O . ALA B 2 3 ? 28.948 44.647 17.638 1.00 65.36 20 ALA B O 1
ATOM 1413 N N . GLN B 2 4 ? 29.547 42.486 17.463 1.00 63.94 21 GLN B N 1
ATOM 1414 C CA . GLN B 2 4 ? 30.968 42.810 17.501 1.00 70.81 21 GLN B CA 1
ATOM 1415 C C . GLN B 2 4 ? 31.369 43.662 16.305 1.00 56.04 21 GLN B C 1
ATOM 1416 O O . GLN B 2 4 ? 32.119 44.634 16.451 1.00 56.69 21 GLN B O 1
ATOM 1430 N N . VAL B 2 5 ? 30.888 43.309 15.111 1.00 54.10 22 VAL B N 1
ATOM 1431 C CA . VAL B 2 5 ? 31.234 44.069 13.911 1.00 49.41 22 VAL B CA 1
ATOM 1432 C C . VAL B 2 5 ? 30.765 45.515 14.043 1.00 48.78 22 VAL B C 1
ATOM 1433 O O . VAL B 2 5 ? 31.501 46.458 13.722 1.00 44.31 22 VAL B O 1
ATOM 1446 N N . LEU B 2 6 ? 29.532 45.714 14.511 1.00 50.30 23 LEU B N 1
ATOM 1447 C CA . LEU B 2 6 ? 28.982 47.066 14.560 1.00 48.53 23 LEU B CA 1
ATOM 1448 C C . LEU B 2 6 ? 29.636 47.899 15.655 1.00 52.99 23 LEU B C 1
ATOM 1449 O O . LEU B 2 6 ? 29.769 49.121 15.506 1.00 47.16 23 LEU B O 1
ATOM 1465 N N . SER B 2 7 ? 30.036 47.262 16.759 1.00 59.01 24 SER B N 1
ATOM 1466 C CA . SER B 2 7 ? 30.769 47.969 17.804 1.00 63.17 24 SER B CA 1
ATOM 1467 C C . SER B 2 7 ? 32.116 48.460 17.286 1.00 54.36 24 SER B C 1
ATOM 1468 O O . SER B 2 7 ? 32.503 49.610 17.529 1.00 50.95 24 SER B O 1
ATOM 1476 N N . LEU B 2 8 ? 32.839 47.600 16.563 1.00 50.49 25 LEU B N 1
ATOM 1477 C CA . LEU B 2 8 ? 34.126 47.986 15.998 1.00 54.52 25 LEU B CA 1
ATOM 1478 C C . LEU B 2 8 ? 33.965 49.036 14.909 1.00 48.21 25 LEU B C 1
ATOM 1479 O O . LEU B 2 8 ? 34.766 49.973 14.829 1.00 47.29 25 LEU B O 1
ATOM 1495 N N . TYR B 2 9 ? 32.935 48.902 14.066 1.00 48.25 26 TYR B N 1
ATOM 1496 C CA . TYR B 2 9 ? 32.655 49.918 13.053 1.00 46.34 26 TYR B CA 1
ATOM 1497 C C . TYR B 2 9 ? 32.505 51.296 13.686 1.00 48.36 26 TYR B C 1
ATOM 1498 O O . TYR B 2 9 ? 33.139 52.267 13.257 1.00 42.56 26 TYR B O 1
ATOM 1516 N N . ARG B 2 10 ? 31.657 51.395 14.712 1.00 50.87 27 ARG B N 1
ATOM 1517 C CA . ARG B 2 10 ? 31.449 52.668 15.390 1.00 43.20 27 ARG B CA 1
ATOM 1518 C C . ARG B 2 10 ? 32.728 53.165 16.055 1.00 43.78 27 ARG B C 1
ATOM 1519 O O . ARG B 2 10 ? 33.045 54.357 15.986 1.00 43.24 27 ARG B O 1
ATOM 1540 N N . ALA B 2 11 ? 33.464 52.270 16.722 1.00 44.43 28 ALA B N 1
ATOM 1541 C CA . ALA B 2 11 ? 34.679 52.685 17.418 1.00 46.16 28 ALA B CA 1
ATOM 1542 C C . ALA B 2 11 ? 35.704 53.238 16.436 1.00 49.38 28 ALA B C 1
ATOM 1543 O O . ALA B 2 11 ? 36.367 54.241 16.716 1.00 47.13 28 ALA B O 1
ATOM 1550 N N . MET B 2 12 ? 35.840 52.607 15.270 1.00 45.20 29 MET B N 1
ATOM 1551 C CA . MET B 2 12 ? 36.824 53.072 14.298 1.00 43.44 29 MET B CA 1
ATOM 1552 C C . MET B 2 12 ? 36.434 54.420 13.721 1.00 46.45 29 MET B C 1
ATOM 1553 O O . MET B 2 12 ? 37.289 55.296 13.540 1.00 47.25 29 MET B O 1
ATOM 1567 N N . LEU B 2 13 ? 35.147 54.607 13.426 1.00 45.29 30 LEU B N 1
ATOM 1568 C CA . LEU B 2 13 ? 34.699 55.903 12.944 1.00 40.57 30 LEU B CA 1
ATOM 1569 C C . LEU B 2 13 ? 34.878 56.978 14.004 1.00 42.21 30 LEU B C 1
ATOM 1570 O O . LEU B 2 13 ? 35.158 58.133 13.668 1.00 50.01 30 LEU B O 1
ATOM 1586 N N . ARG B 2 14 ? 34.709 56.628 15.280 1.00 44.61 31 ARG B N 1
ATOM 1587 C CA . ARG B 2 14 ? 34.916 57.602 16.348 1.00 47.40 31 ARG B CA 1
ATOM 1588 C C . ARG B 2 14 ? 36.366 58.059 16.391 1.00 43.67 31 ARG B C 1
ATOM 1589 O O . ARG B 2 14 ? 36.655 59.257 16.506 1.00 49.13 31 ARG B O 1
ATOM 1610 N N . GLU B 2 15 ? 37.298 57.105 16.317 1.00 44.14 32 GLU B N 1
ATOM 1611 C CA . GLU B 2 15 ? 38.716 57.449 16.351 1.00 51.84 32 GLU B CA 1
ATOM 1612 C C . GLU B 2 15 ? 39.111 58.274 15.136 1.00 47.50 32 GLU B C 1
ATOM 1613 O O . GLU B 2 15 ? 39.943 59.185 15.242 1.00 52.80 32 GLU B O 1
ATOM 1625 N N . SER B 2 16 ? 38.524 57.969 13.974 1.00 49.31 33 SER B N 1
ATOM 1626 C CA . SER B 2 16 ? 38.814 58.716 12.754 1.00 58.30 33 SER B CA 1
ATOM 1627 C C . SER B 2 16 ? 38.536 60.202 12.933 1.00 56.54 33 SER B C 1
ATOM 1628 O O . SER B 2 16 ? 39.236 61.048 12.364 1.00 55.18 33 SER B O 1
ATOM 1636 N N . LYS B 2 17 ? 37.505 60.541 13.706 1.00 49.99 34 LYS B N 1
ATOM 1637 C CA . LYS B 2 17 ? 37.153 61.940 13.891 1.00 51.27 34 LYS B CA 1
ATOM 1638 C C . LYS B 2 17 ? 38.227 62.709 14.642 1.00 54.60 34 LYS B C 1
ATOM 1639 O O . LYS B 2 17 ? 38.225 63.944 14.602 1.00 59.17 34 LYS B O 1
ATOM 1658 N N . ARG B 2 18 ? 39.139 62.014 15.316 1.00 55.20 35 ARG B N 1
ATOM 1659 C CA . ARG B 2 18 ? 40.135 62.663 16.155 1.00 55.26 35 ARG B CA 1
ATOM 1660 C C . ARG B 2 18 ? 41.372 63.116 15.387 1.00 58.86 35 ARG B C 1
ATOM 1661 O O . ARG B 2 18 ? 42.263 63.722 15.991 1.00 66.37 35 ARG B O 1
ATOM 1682 N N . PHE B 2 19 ? 41.461 62.837 14.088 1.00 61.10 36 PHE B N 1
ATOM 1683 C CA . PHE B 2 19 ? 42.566 63.364 13.297 1.00 59.18 36 PHE B CA 1
ATOM 1684 C C . PHE B 2 19 ? 42.365 64.856 13.073 1.00 61.69 36 PHE B C 1
ATOM 1685 O O . PHE B 2 19 ? 41.247 65.322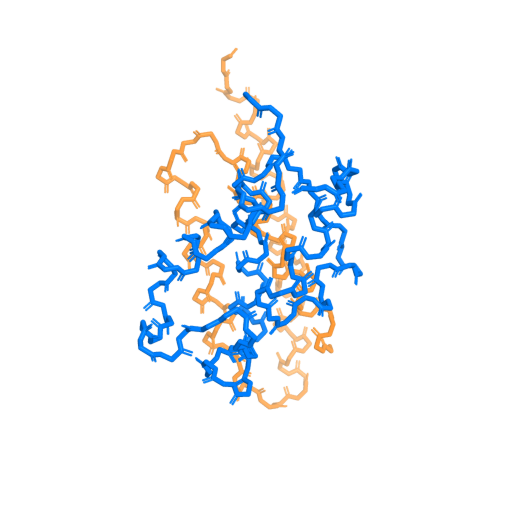 12.838 1.00 61.20 36 PHE B O 1
ATOM 1702 N N . SER B 2 20 ? 43.458 65.610 13.156 1.00 68.76 37 SER B N 1
ATOM 1703 C CA . SER B 2 20 ? 43.360 67.063 13.104 1.00 71.21 37 SER B CA 1
ATOM 1704 C C . SER B 2 20 ? 43.174 67.613 11.695 1.00 77.61 37 SER B C 1
ATOM 1705 O O . SER B 2 20 ? 42.507 68.642 11.533 1.00 75.36 37 SER B O 1
ATOM 1713 N N . ALA B 2 21 ? 43.689 66.928 10.674 1.00 74.76 38 ALA B N 1
ATOM 1714 C CA . ALA B 2 21 ? 43.606 67.399 9.297 1.00 67.85 38 ALA B CA 1
ATOM 1715 C C . ALA B 2 21 ? 42.325 66.884 8.657 1.00 62.03 38 ALA B C 1
ATOM 1716 O O . ALA B 2 21 ? 42.012 65.690 8.748 1.00 59.80 38 ALA B O 1
ATOM 1723 N N . TYR B 2 22 ? 41.579 67.793 8.028 1.00 64.58 39 TYR B N 1
ATOM 1724 C CA . TYR B 2 22 ? 40.331 67.409 7.378 1.00 69.13 39 TYR B CA 1
ATOM 1725 C C . TYR B 2 22 ? 40.552 66.284 6.377 1.00 62.93 39 TYR B C 1
ATOM 1726 O O . TYR B 2 22 ? 39.791 65.310 6.344 1.00 56.46 39 TYR B O 1
ATOM 1744 N N . ASN B 2 23 ? 41.592 66.403 5.546 1.00 70.93 40 ASN B N 1
ATOM 1745 C CA . ASN B 2 23 ? 41.822 65.416 4.496 1.00 62.50 40 ASN B CA 1
ATOM 1746 C C . ASN B 2 23 ? 42.049 64.024 5.080 1.00 68.47 40 ASN B C 1
ATOM 1747 O O . ASN B 2 23 ? 41.618 63.019 4.503 1.00 66.06 40 ASN B O 1
ATOM 1758 N N . TYR B 2 24 ? 42.719 63.939 6.228 1.00 70.70 41 TYR B N 1
ATOM 1759 C CA . TYR B 2 24 ? 43.008 62.624 6.778 1.00 58.70 41 TYR B CA 1
ATOM 1760 C C . TYR B 2 24 ? 41.818 62.044 7.530 1.00 52.50 41 TYR B C 1
ATOM 1761 O O . TYR B 2 24 ? 41.658 60.818 7.560 1.00 56.78 41 TYR B O 1
ATOM 1779 N N . ARG B 2 25 ? 40.979 62.891 8.139 1.00 56.45 42 ARG B N 1
ATOM 1780 C CA . ARG B 2 25 ? 39.714 62.404 8.684 1.00 61.60 42 ARG B CA 1
ATOM 1781 C C . ARG B 2 25 ? 38.878 61.753 7.589 1.00 54.65 42 ARG B C 1
ATOM 1782 O O . ARG B 2 25 ? 38.370 60.637 7.757 1.00 49.11 42 ARG B O 1
ATOM 1803 N N . THR B 2 26 ? 38.738 62.438 6.444 1.00 52.26 43 THR B N 1
ATOM 1804 C CA . THR B 2 26 ? 37.934 61.907 5.346 1.00 57.81 43 THR B CA 1
ATOM 1805 C C . THR B 2 26 ? 38.577 60.657 4.754 1.00 52.79 43 THR B C 1
ATOM 1806 O O . THR B 2 26 ? 37.877 59.723 4.351 1.00 50.26 43 THR B O 1
ATOM 1817 N N . TYR B 2 27 ? 39.910 60.621 4.691 1.00 51.95 44 TYR B N 1
ATOM 1818 C CA . TYR B 2 27 ? 40.603 59.426 4.212 1.00 54.89 44 TYR B CA 1
ATOM 1819 C C . TYR B 2 27 ? 40.297 58.217 5.094 1.00 57.30 44 TYR B C 1
ATOM 1820 O O . TYR B 2 27 ? 39.961 57.133 4.595 1.00 48.92 44 TYR B O 1
ATOM 1838 N N . ALA B 2 28 ? 40.426 58.380 6.413 1.00 57.06 45 ALA B N 1
ATOM 1839 C CA . ALA B 2 28 ? 40.185 57.267 7.325 1.00 59.75 45 ALA B CA 1
ATOM 1840 C C . ALA B 2 28 ? 38.732 56.810 7.255 1.00 50.68 45 ALA B C 1
ATOM 1841 O O . ALA B 2 28 ? 38.450 55.609 7.192 1.00 48.63 45 ALA B O 1
ATOM 1848 N N . VAL B 2 29 ? 37.792 57.758 7.268 1.00 44.38 46 VAL B N 1
ATOM 1849 C CA . VAL B 2 29 ? 36.373 57.403 7.206 1.00 42.70 46 VAL B CA 1
ATOM 1850 C C . VAL B 2 29 ? 36.075 56.625 5.927 1.00 50.02 46 VAL B C 1
ATOM 1851 O O . VAL B 2 29 ? 35.426 55.573 5.957 1.00 47.38 46 VAL B O 1
ATOM 1864 N N . ARG B 2 30 ? 36.534 57.137 4.781 1.00 46.80 47 ARG B N 1
ATOM 1865 C CA . ARG B 2 30 ? 36.298 56.443 3.516 1.00 43.48 47 ARG B CA 1
ATOM 1866 C C . ARG B 2 30 ? 36.854 55.022 3.554 1.00 43.64 47 ARG B C 1
ATOM 1867 O O . ARG B 2 30 ? 36.196 54.066 3.115 1.00 44.97 47 ARG B O 1
ATOM 1888 N N . ARG B 2 31 ? 38.080 54.862 4.054 1.00 47.45 48 ARG B N 1
ATOM 1889 C CA . ARG B 2 31 ? 38.682 53.533 4.105 1.00 58.47 48 ARG B CA 1
ATOM 1890 C C . ARG B 2 31 ? 37.873 52.597 4.996 1.00 56.23 48 ARG B C 1
ATOM 1891 O O . ARG B 2 31 ? 37.635 51.435 4.640 1.00 47.38 48 ARG B O 1
ATOM 1912 N N . ILE B 2 32 ? 37.449 53.081 6.164 1.00 48.37 49 ILE B N 1
ATOM 1913 C CA . ILE B 2 32 ? 36.663 52.250 7.072 1.00 46.64 49 ILE B CA 1
ATOM 1914 C C . ILE B 2 32 ? 35.360 51.821 6.407 1.00 42.25 49 ILE B C 1
ATOM 1915 O O . ILE B 2 32 ? 35.005 50.636 6.399 1.00 44.73 49 ILE B O 1
ATOM 1931 N N . ARG B 2 33 ? 34.626 52.776 5.838 1.00 44.65 50 ARG B N 1
ATOM 1932 C CA . ARG B 2 33 ? 33.320 52.458 5.273 1.00 47.82 50 ARG B CA 1
ATOM 1933 C C . ARG B 2 33 ? 33.446 51.443 4.145 1.00 45.81 50 ARG B C 1
ATOM 1934 O O . ARG B 2 33 ? 32.720 50.445 4.114 1.00 47.35 50 ARG B O 1
ATOM 1955 N N . ASP B 2 34 ? 34.371 51.673 3.209 1.00 47.28 51 ASP B N 1
ATOM 1956 C CA . ASP B 2 34 ? 34.523 50.751 2.088 1.00 44.14 51 ASP B CA 1
ATOM 1957 C C . ASP B 2 34 ? 34.943 49.366 2.571 1.00 45.93 51 ASP B C 1
ATOM 1958 O O . ASP B 2 34 ? 34.491 48.347 2.032 1.00 48.86 51 ASP B O 1
ATOM 1967 N N . ALA B 2 35 ? 35.805 49.309 3.591 1.00 52.18 52 ALA B N 1
ATOM 1968 C CA . ALA B 2 35 ? 36.345 48.024 4.034 1.00 56.45 52 ALA B CA 1
ATOM 1969 C C . ALA B 2 35 ? 35.276 47.173 4.709 1.00 53.68 52 ALA B C 1
ATOM 1970 O O . ALA B 2 35 ? 35.209 45.958 4.485 1.00 56.91 52 ALA B O 1
ATOM 1977 N N . PHE B 2 36 ? 34.428 47.786 5.536 1.00 51.80 53 PHE B N 1
ATOM 1978 C CA . PHE B 2 36 ? 33.336 47.038 6.149 1.00 49.48 53 PHE B CA 1
ATOM 1979 C C . PHE B 2 36 ? 32.271 46.670 5.120 1.00 53.65 53 PHE B C 1
ATOM 1980 O O . PHE B 2 36 ? 31.785 45.536 5.107 1.00 51.09 53 PHE B O 1
ATOM 1997 N N . ARG B 2 37 ? 31.889 47.610 4.246 1.00 47.92 54 ARG B N 1
ATOM 1998 C CA . ARG B 2 37 ? 30.805 47.330 3.306 1.00 49.03 54 ARG B CA 1
ATOM 1999 C C . ARG B 2 37 ? 31.196 46.247 2.306 1.00 55.98 54 ARG B C 1
ATOM 2000 O O . ARG B 2 37 ? 30.379 45.378 1.969 1.00 52.72 54 ARG B O 1
ATOM 2021 N N . GLU B 2 38 ? 32.434 46.289 1.804 1.00 52.46 55 GLU B N 1
ATOM 2022 C CA . GLU B 2 38 ? 32.834 45.331 0.778 1.00 68.35 55 GLU B CA 1
ATOM 2023 C C . GLU B 2 38 ? 32.864 43.905 1.305 1.00 59.15 55 GLU B C 1
ATOM 2024 O O . GLU B 2 38 ? 33.049 42.970 0.511 1.00 63.38 55 GLU B O 1
ATOM 2036 N N . ASN B 2 39 ? 32.667 43.716 2.612 1.00 55.59 56 ASN B N 1
ATOM 2037 C CA . ASN B 2 39 ? 32.578 42.392 3.211 1.00 53.40 56 ASN B CA 1
ATOM 2038 C C . ASN B 2 39 ? 31.201 42.107 3.794 1.00 50.25 56 ASN B C 1
ATOM 2039 O O . ASN B 2 39 ? 31.020 41.079 4.453 1.00 57.98 56 ASN B O 1
ATOM 2050 N N . LYS B 2 40 ? 30.217 42.973 3.536 1.00 52.98 57 LYS B N 1
ATOM 2051 C CA . LYS B 2 40 ? 28.907 42.820 4.157 1.00 66.71 57 LYS B CA 1
ATOM 2052 C C . LYS B 2 40 ? 28.322 41.438 3.906 1.00 67.55 57 LYS B C 1
ATOM 2053 O O . LYS B 2 40 ? 27.763 40.818 4.814 1.00 56.94 57 LYS B O 1
ATOM 2072 N N . ASN B 2 41 ? 28.422 40.945 2.674 1.00 69.01 58 ASN B N 1
ATOM 2073 C CA . ASN B 2 41 ? 27.753 39.714 2.283 1.00 66.94 58 ASN B CA 1
ATOM 2074 C C . ASN B 2 41 ? 28.701 38.524 2.241 1.00 80.76 58 ASN B C 1
ATOM 2075 O O . ASN B 2 41 ? 28.432 37.550 1.530 1.00 81.23 58 ASN B O 1
ATOM 2086 N N . VAL B 2 42 ? 29.803 38.585 2.992 1.00 71.63 59 VAL B N 1
ATOM 2087 C CA . VAL B 2 42 ? 30.590 37.396 3.280 1.00 79.18 59 VAL B CA 1
ATOM 2088 C C . VAL B 2 42 ? 29.777 36.490 4.192 1.00 78.22 59 VAL B C 1
ATOM 2089 O O . VAL B 2 42 ? 29.112 36.961 5.123 1.00 70.05 59 VAL B O 1
ATOM 2102 N N . LYS B 2 43 ? 29.790 35.194 3.882 1.00 109.97 60 LYS B N 1
ATOM 2103 C CA . LYS B 2 43 ? 29.042 34.135 4.617 1.00 111.26 60 LYS B CA 1
ATOM 2104 C C . LYS B 2 43 ? 29.958 33.197 5.413 1.00 92.70 60 LYS B C 1
ATOM 2105 O O . LYS B 2 43 ? 29.564 32.843 6.519 1.00 81.85 60 LYS B O 1
ATOM 2124 N N . ASP B 2 44 ? 31.103 32.783 4.862 1.00 89.26 61 ASP B N 1
ATOM 2125 C CA . ASP B 2 44 ? 32.078 31.860 5.505 1.00 103.44 61 ASP B CA 1
ATOM 2126 C C . ASP B 2 44 ? 32.389 32.318 6.937 1.00 109.08 61 ASP B C 1
ATOM 2127 O O . ASP B 2 44 ? 33.134 33.281 7.072 1.00 84.08 61 ASP B O 1
ATOM 2136 N N . PRO B 2 45 ? 31.911 31.656 8.013 1.00 102.67 62 PRO B N 1
ATOM 2137 C CA . PRO B 2 45 ? 32.172 32.114 9.374 1.00 78.87 62 PRO B CA 1
ATOM 2138 C C . PRO B 2 45 ? 33.642 32.321 9.760 1.00 77.85 62 PRO B C 1
ATOM 2139 O O . PRO B 2 45 ? 33.905 33.252 10.463 1.00 79.65 62 PRO B O 1
ATOM 2150 N N . VAL B 2 46 ? 34.551 31.423 9.387 1.00 90.98 63 VAL B N 1
ATOM 2151 C CA . VAL B 2 46 ? 35.957 31.610 9.738 1.00 105.40 63 VAL B CA 1
ATOM 2152 C C . VAL B 2 46 ? 36.496 32.865 9.067 1.00 89.01 63 VAL B C 1
ATOM 2153 O O . VAL B 2 46 ? 37.298 33.605 9.651 1.00 83.67 63 VAL B O 1
ATOM 2166 N N . GLU B 2 47 ? 36.042 33.131 7.846 1.00 84.15 64 GLU B N 1
ATOM 2167 C CA . GLU B 2 47 ? 36.449 34.341 7.088 1.00 86.56 64 GLU B CA 1
ATOM 2168 C C . GLU B 2 47 ? 35.939 35.575 7.830 1.00 72.94 64 GLU B C 1
ATOM 2169 O O . GLU B 2 47 ? 36.605 36.598 7.784 1.00 71.20 64 GLU B O 1
ATOM 2181 N N . ILE B 2 48 ? 34.802 35.460 8.493 1.00 75.74 65 ILE B N 1
ATOM 2182 C CA . ILE B 2 48 ? 34.208 36.578 9.262 1.00 97.75 65 ILE B CA 1
ATOM 2183 C C . ILE B 2 48 ? 35.134 36.868 10.440 1.00 72.52 65 ILE B C 1
ATOM 2184 O O . ILE B 2 48 ? 35.494 38.022 10.631 1.00 62.41 65 ILE B O 1
ATOM 2200 N N . GLN B 2 49 ? 35.530 35.834 11.171 1.00 72.37 66 GLN B N 1
ATOM 2201 C CA . GLN B 2 49 ? 36.430 35.961 12.340 1.00 88.18 66 GLN B CA 1
ATOM 2202 C C . GLN B 2 49 ? 37.736 36.623 11.915 1.00 73.26 66 GLN B C 1
ATOM 2203 O O . GLN B 2 49 ? 38.257 37.423 12.665 1.00 66.61 66 GLN B O 1
ATOM 2217 N N . THR B 2 50 ? 38.223 36.281 10.735 1.00 74.36 67 THR B N 1
ATOM 2218 C CA . THR B 2 50 ? 39.490 36.795 10.214 1.00 75.81 67 THR B CA 1
ATOM 2219 C C . THR B 2 50 ? 39.317 38.298 10.034 1.00 69.94 67 THR B C 1
ATOM 2220 O O . THR B 2 50 ? 40.146 39.030 10.460 1.00 59.06 67 THR B O 1
ATOM 2231 N N . LEU B 2 51 ? 38.205 38.694 9.443 1.00 65.99 68 LEU B N 1
ATOM 2232 C CA . LEU B 2 51 ? 37.934 40.103 9.187 1.00 64.75 68 LEU B CA 1
ATOM 2233 C C . LEU B 2 51 ? 37.689 40.857 10.485 1.00 57.71 68 LEU B C 1
ATOM 2234 O O . LEU B 2 51 ? 38.072 42.027 10.608 1.00 58.39 68 LEU B O 1
ATOM 2250 N N . VAL B 2 52 ? 37.039 40.211 11.456 1.00 64.98 69 VAL B N 1
ATOM 2251 C CA . VAL B 2 52 ? 36.877 40.817 12.774 1.00 53.55 69 VAL B CA 1
ATOM 2252 C C . VAL B 2 52 ? 38.239 41.064 13.411 1.00 50.43 69 VAL B C 1
ATOM 2253 O O . VAL B 2 52 ? 38.477 42.118 14.007 1.00 51.85 69 VAL B O 1
ATOM 2266 N N . ASN B 2 53 ? 39.149 40.095 13.303 1.00 53.87 70 ASN B N 1
ATOM 2267 C CA . ASN B 2 53 ? 40.480 40.260 13.883 1.00 53.91 70 ASN B CA 1
ATOM 2268 C C . ASN B 2 53 ? 41.228 41.407 13.223 1.00 61.48 70 ASN B C 1
ATOM 2269 O O . ASN B 2 53 ? 41.976 42.134 13.888 1.00 59.47 70 ASN B O 1
ATOM 2280 N N . LYS B 2 54 ? 41.036 41.587 11.911 1.00 61.41 71 LYS B N 1
ATOM 2281 C CA . LYS B 2 54 ? 41.647 42.714 11.217 1.00 57.65 71 LYS B CA 1
ATOM 2282 C C . LYS B 2 54 ? 41.110 44.033 11.752 1.00 52.96 71 LYS B C 1
ATOM 2283 O O . LYS B 2 54 ? 41.875 44.981 11.968 1.00 55.70 71 LYS B O 1
ATOM 2302 N N . ALA B 2 55 ? 39.792 44.115 11.966 1.00 52.76 72 ALA B N 1
ATOM 2303 C CA . ALA B 2 55 ? 39.204 45.321 12.540 1.00 57.47 72 ALA B CA 1
ATOM 2304 C C . ALA B 2 55 ? 39.772 45.593 13.928 1.00 64.81 72 ALA B C 1
ATOM 2305 O O . ALA B 2 55 ? 40.140 46.728 14.247 1.00 55.78 72 ALA B O 1
ATOM 2312 N N . LYS B 2 56 ? 39.855 44.557 14.770 1.00 56.46 73 LYS B N 1
ATOM 2313 C CA . LYS B 2 56 ? 40.444 44.724 16.095 1.00 55.43 73 LYS B CA 1
ATOM 2314 C C . LYS B 2 56 ? 41.856 45.287 15.982 1.00 59.15 73 LYS B C 1
ATOM 2315 O O . LYS B 2 56 ? 42.231 46.229 16.690 1.00 55.52 73 LYS B O 1
ATOM 2334 N N . ARG B 2 57 ? 42.655 44.719 15.075 1.00 56.11 74 ARG B N 1
ATOM 2335 C CA . ARG B 2 57 ? 44.032 45.171 14.901 1.00 59.09 74 ARG B CA 1
ATOM 2336 C C . ARG B 2 57 ? 44.092 46.603 14.379 1.00 60.94 74 ARG B C 1
ATOM 2337 O O . ARG B 2 57 ? 44.840 47.434 14.908 1.00 55.48 74 ARG B O 1
ATOM 2358 N N . ASP B 2 58 ? 43.331 46.907 13.325 1.00 56.43 75 ASP B N 1
ATOM 2359 C CA . ASP B 2 58 ? 43.390 48.237 12.727 1.00 54.53 75 ASP B CA 1
ATOM 2360 C C . ASP B 2 58 ? 42.796 49.307 13.632 1.00 48.49 75 ASP B C 1
ATOM 2361 O O . ASP B 2 58 ? 43.139 50.488 13.488 1.00 47.56 75 ASP B O 1
ATOM 2370 N N . LEU B 2 59 ? 41.904 48.933 14.549 1.00 47.50 76 LEU B N 1
ATOM 2371 C CA . LEU B 2 59 ? 41.486 49.869 15.584 1.00 49.34 76 LEU B CA 1
ATOM 2372 C C . LEU B 2 59 ? 42.675 50.277 16.445 1.00 68.39 76 LEU B C 1
ATOM 2373 O O . LEU B 2 59 ? 42.795 51.439 16.852 1.00 48.22 76 LEU B O 1
ATOM 2389 N N . GLY B 2 60 ? 43.570 49.331 16.728 1.00 58.99 77 GLY B N 1
ATOM 2390 C CA . GLY B 2 60 ? 44.795 49.678 17.423 1.00 53.58 77 GLY B CA 1
ATOM 2391 C C . GLY B 2 60 ? 45.695 50.576 16.595 1.00 54.51 77 GLY B C 1
ATOM 2392 O O . GLY B 2 60 ? 46.244 51.555 17.103 1.00 52.41 77 GLY B O 1
ATOM 2396 N N . VAL B 2 61 ? 45.853 50.258 15.309 1.00 54.48 78 VAL B N 1
ATOM 2397 C CA . VAL B 2 61 ? 46.655 51.103 14.425 1.00 52.56 78 VAL B CA 1
ATOM 2398 C C . VAL B 2 61 ? 46.118 52.526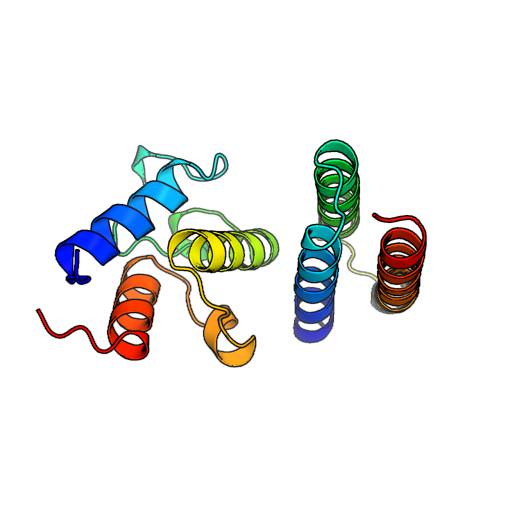 14.419 1.00 54.62 78 VAL B C 1
ATOM 2399 O O . VAL B 2 61 ? 46.877 53.499 14.522 1.00 49.09 78 VAL B O 1
ATOM 2412 N N . ILE B 2 62 ? 44.810 52.677 14.295 1.00 48.10 79 ILE B N 1
ATOM 2413 C CA . ILE B 2 62 ? 44.178 54.021 14.244 1.00 51.66 79 ILE B CA 1
ATOM 2414 C C . ILE B 2 62 ? 44.470 54.753 15.552 1.00 43.92 79 ILE B C 1
ATOM 2415 O O . ILE B 2 62 ? 44.843 55.907 15.488 1.00 45.72 79 ILE B O 1
ATOM 2431 N N . ARG B 2 63 ? 44.324 54.093 16.693 1.00 50.77 80 ARG B N 1
ATOM 2432 C CA . ARG B 2 63 ? 44.530 54.756 17.979 1.00 62.55 80 ARG B CA 1
ATOM 2433 C C . ARG B 2 63 ? 45.972 55.211 18.143 1.00 51.68 80 ARG B C 1
ATOM 2434 O O . ARG B 2 63 ? 46.232 56.314 18.640 1.00 53.10 80 ARG B O 1
ATOM 2455 N N . ARG B 2 64 ? 46.927 54.387 17.713 1.00 50.77 81 ARG B N 1
ATOM 2456 C CA . ARG B 2 64 ? 48.326 54.785 17.801 1.00 53.72 81 ARG B CA 1
ATOM 2457 C C . ARG B 2 64 ? 48.632 55.954 16.869 1.00 50.14 81 ARG B C 1
ATOM 2458 O O . ARG B 2 64 ? 49.411 56.841 17.227 1.00 50.63 81 ARG B O 1
ATOM 2479 N N . GLN B 2 65 ? 48.048 55.968 15.668 1.00 49.75 82 GLN B N 1
ATOM 2480 C CA . GLN B 2 65 ? 48.265 57.085 14.752 1.00 58.65 82 GLN B CA 1
ATOM 2481 C C . GLN B 2 65 ? 47.689 58.379 15.317 1.00 47.56 82 GLN B C 1
ATOM 2482 O O . GLN B 2 65 ? 48.303 59.449 15.203 1.00 51.51 82 GLN B O 1
ATOM 2496 N N . VAL B 2 66 ? 46.508 58.302 15.931 1.00 48.53 83 VAL B N 1
ATOM 2497 C CA . VAL B 2 66 ? 45.930 59.478 16.574 1.00 47.64 83 VAL B CA 1
ATOM 2498 C C . VAL B 2 66 ? 46.888 60.024 17.620 1.00 49.10 83 VAL B C 1
ATOM 2499 O O . VAL B 2 66 ? 47.131 61.234 17.691 1.00 47.50 83 VAL B O 1
ATOM 2512 N N . HIS B 2 67 ? 47.445 59.138 18.454 1.00 48.57 84 HIS B N 1
ATOM 2513 C CA . HIS B 2 67 ? 48.339 59.581 19.519 1.00 51.87 84 HIS B CA 1
ATOM 2514 C C . HIS B 2 67 ? 49.591 60.237 18.954 1.00 59.55 84 HIS B C 1
ATOM 2515 O O . HIS B 2 67 ? 50.032 61.280 19.456 1.00 55.75 84 HIS B O 1
ATOM 2529 N N . ILE B 2 68 ? 50.188 59.635 17.922 1.00 61.18 85 ILE B N 1
ATOM 2530 C CA . ILE B 2 68 ? 51.393 60.205 17.325 1.00 58.13 85 ILE B CA 1
ATOM 2531 C C . ILE B 2 68 ? 51.085 61.565 16.709 1.00 60.44 85 ILE B C 1
ATOM 2532 O O . ILE B 2 68 ? 51.880 62.508 16.821 1.00 59.27 85 ILE B O 1
ATOM 2548 N N . GLY B 2 69 ? 49.929 61.692 16.052 1.00 60.80 86 GLY B N 1
ATOM 2549 C CA . GLY B 2 69 ? 49.529 62.986 15.518 1.00 57.32 86 GLY B CA 1
ATOM 2550 C C . GLY B 2 69 ? 49.440 64.056 16.592 1.00 61.86 86 GLY B C 1
ATOM 2551 O O . GLY B 2 69 ? 49.829 65.207 16.373 1.00 63.94 86 GLY B O 1
ATOM 2555 N N . GLN B 2 70 ? 48.938 63.687 17.772 1.00 61.62 87 GLN B N 1
ATOM 2556 C CA . GLN B 2 70 ? 48.851 64.641 18.871 1.00 63.73 87 GLN B CA 1
ATOM 2557 C C . GLN B 2 70 ? 50.231 65.089 19.325 1.00 71.32 87 GLN B C 1
ATOM 2558 O O . GLN B 2 70 ? 50.390 66.212 19.822 1.00 94.50 87 GLN B O 1
ATOM 2572 N N . LEU B 2 71 ? 51.241 64.232 19.158 1.00 67.88 88 LEU B N 1
ATOM 2573 C CA . LEU B 2 71 ? 52.583 64.580 19.604 1.00 67.64 88 LEU B CA 1
ATOM 2574 C C . LEU B 2 71 ? 53.271 65.552 18.650 1.00 67.43 88 LEU B C 1
ATOM 2575 O O . LEU B 2 71 ? 54.188 66.272 19.061 1.00 75.22 88 LEU B O 1
ATOM 2591 N N . TYR B 2 72 ? 52.854 65.548 17.391 1.00 106.95 89 TYR B N 1
ATOM 2592 C CA . TYR B 2 72 ? 53.426 66.401 16.322 1.00 135.75 89 TYR B CA 1
ATOM 2593 C C . TYR B 2 72 ? 52.627 67.692 16.199 1.00 99.83 89 TYR B C 1
ATOM 2594 O O . TYR B 2 72 ? 52.985 68.514 15.369 1.00 83.89 89 TYR B O 1
ATOM 2612 N N . SER B 2 73 ? 51.593 67.858 17.019 1.00 96.93 90 SER B N 1
ATOM 2613 C CA . SER B 2 73 ? 50.708 69.009 16.959 1.00 129.70 90 SER B CA 1
ATOM 2614 C C . SER B 2 73 ? 51.397 70.241 17.538 1.00 117.53 90 SER B C 1
ATOM 2615 O O . SER B 2 73 ? 52.538 70.190 18.004 1.00 87.10 90 SER B O 1
ATOM 2623 N N . THR B 2 74 ? 50.672 71.358 17.540 1.00 167.61 91 THR B N 1
ATOM 2624 C CA . THR B 2 74 ? 51.135 72.585 18.183 1.00 151.94 91 THR B CA 1
ATOM 2625 C C . THR B 2 74 ? 50.187 72.966 19.318 1.00 122.05 91 THR B C 1
ATOM 2626 O O . THR B 2 74 ? 50.617 73.339 20.409 1.00 110.45 91 THR B O 1
#

InterPro domains:
  IPR003231 Acyl carrier protein [MF_01217] (78-152)
  IPR003231 Acyl carrier protein [PTHR20863] (49-153)
  IPR003231 Acyl carrier protein [TIGR00517] (80-152)
  IPR006162 Phosphopantetheine attachment site [PS00012] (107-122)
  IPR009081 Phosphopantetheine binding ACP domain [PF00550] (92-148)
  IPR009081 Phosphopantetheine binding ACP domain [PS50075] (77-152)
  IPR036736 ACP-like superfamily [G3DSA:1.10.1200.10] (66-156)
  IPR036736 ACP-like superfamily [SSF47336] (73-151)

Nearest PDB structures (foldseek):
  6odd-assembly1_A  TM=1.012E+00  e=1.779E-15  Homo sapiens
  8q0m-assembly1_U  TM=9.955E-01  e=6.951E-14  Bos taurus
  8ud1-assembly1_1U  TM=9.957E-01  e=2.359E-13  Sus scrofa
  7vc0-assembly1_X  TM=9.931E-01  e=3.253E-13  Sus scrofa
  7vz1-assembly1_G  TM=9.845E-01  e=3.253E-13  Sus scrofa

Solvent-accessible surface area: 10120 Å² total; per-residue (Å²): 169,127,61,59,70,149,28,0,66,97,77,0,29,121,18,0,142,120,35,141,93,11,53,98,160,120,28,58,35,98,5,45,0,59,167,75,13,62,9,20,21,13,2,4,3,24,1,3,17,31,0,10,94,58,14,63,47,116,0,74,63,113,31,2,89,134,12,31,15,0,54,76,0,5,81,26,0,8,87,107,88,100,20,186,166,87,155,72,62,44,21,51,20,2,14,25,11,8,48,22,0,91,123,22,111,43,159,100,80,72,57,107,9,46,151,155,9,79,57,41,28,82,131,46,109,126,36,181,69,100,108,73,59,84,84,48,5,77,100,10,104,142,31,15,20,57,20,114,147,73,4,99,80,40,94,118,178,77,186